Protein AF-A0A6N3A1B0-F1 (afdb_monomer)

Radius of gyration: 27.72 Å; Cα contacts (8 Å, |Δi|>4): 105; chains: 1; bounding box: 52×51×65 Å

pLDDT: mean 78.58, std 15.3, range [36.66, 94.75]

Foldseek 3Di:
DDPVVVVVVVVVVVVVVVVVVCCVVPPDQDPDPVRPAAPPFCDPPGPDPVRVNPPVVVPVPPDPFDQPAKWWAFPPPRDIGHPPDPDQFDPDPVRGGIHIDGHTDDPPPPPPPDDD

Organism: NCBI:txid154046

Solvent-accessible surface area (backbone atoms only — not comparable to full-atom values): 7288 Å² total; per-residue (Å²): 131,57,78,66,55,56,50,51,51,50,53,51,52,51,52,54,53,51,54,51,51,50,44,71,73,70,44,80,80,64,93,42,70,82,68,73,48,66,69,54,60,46,30,90,77,18,85,50,70,82,45,25,55,43,74,71,61,78,46,79,77,62,70,76,93,59,54,74,40,64,30,23,33,19,84,78,78,63,53,74,41,64,58,85,53,86,66,59,54,36,94,50,97,81,51,33,58,49,42,81,45,65,46,64,71,72,82,77,77,74,73,74,92,68,91,129

Sequence (116 aa):
MDRKEEHAMALQAARARAAKQEYILKGPRPETHSATMPAYCYTAMCPDPELREPVWRRHRRQPAVRAAKVERICLICRKRWPAECSRKNCDCERQGHLYAIGGYNHPSCRRNKHGV

Secondary structure (DSSP, 8-state):
--HHHHHHHHHHHHHHHHHHHHHHHHSPPP--HHHHSPTTTTSTT-SSSGGGS-HHHHTTT------SEEEEEETTT--EEETT---SB-SSTT--BEEEEEEPPPP---------

Mean predicted aligned error: 16.55 Å

Structure (mmCIF, N/CA/C/O backbone):
data_AF-A0A6N3A1B0-F1
#
_entry.id   AF-A0A6N3A1B0-F1
#
loop_
_atom_site.group_PDB
_atom_site.id
_atom_site.type_symbol
_atom_site.label_atom_id
_atom_site.label_alt_id
_atom_site.label_comp_id
_atom_site.label_asym_id
_atom_site.label_entity_id
_atom_site.label_seq_id
_atom_site.pdbx_PDB_ins_code
_atom_site.Cartn_x
_atom_site.Cartn_y
_atom_site.Cartn_z
_atom_site.occupancy
_atom_site.B_iso_or_equiv
_atom_site.auth_seq_id
_atom_site.auth_comp_id
_atom_site.auth_asym_id
_atom_site.auth_atom_id
_atom_site.pdbx_PDB_model_num
ATOM 1 N N . MET A 1 1 ? 35.986 21.065 -26.654 1.00 60.25 1 MET A N 1
ATOM 2 C CA . MET A 1 1 ? 35.793 19.627 -26.903 1.00 60.25 1 MET A CA 1
ATOM 3 C C . MET A 1 1 ? 36.000 19.401 -28.379 1.00 60.25 1 MET A C 1
ATOM 5 O O . MET A 1 1 ? 35.527 20.212 -29.169 1.00 60.25 1 MET A O 1
ATOM 9 N N . ASP A 1 2 ? 36.798 18.404 -28.742 1.00 81.94 2 ASP A N 1
ATOM 10 C CA . ASP A 1 2 ? 37.131 18.162 -30.141 1.00 81.94 2 ASP A CA 1
ATOM 11 C C . ASP A 1 2 ? 35.916 17.537 -30.850 1.00 81.94 2 ASP A C 1
ATOM 13 O O . ASP A 1 2 ? 35.238 16.667 -30.300 1.00 81.94 2 ASP A O 1
ATOM 17 N N . ARG A 1 3 ? 35.603 17.955 -32.082 1.00 81.62 3 ARG A N 1
ATOM 18 C CA . ARG A 1 3 ? 34.366 17.537 -32.785 1.00 81.62 3 ARG A CA 1
ATOM 19 C C . ARG A 1 3 ? 34.294 16.014 -32.985 1.00 81.62 3 ARG A C 1
ATOM 21 O O . ARG A 1 3 ? 33.223 15.432 -33.151 1.00 81.62 3 ARG A O 1
ATOM 28 N N . LYS A 1 4 ? 35.460 15.363 -32.972 1.00 82.94 4 LYS A N 1
ATOM 29 C CA . LYS A 1 4 ? 35.624 13.905 -33.023 1.00 82.94 4 LYS A CA 1
ATOM 30 C C . LYS A 1 4 ? 35.260 13.229 -31.698 1.00 82.94 4 LYS A C 1
ATOM 32 O O . LYS A 1 4 ? 34.668 12.152 -31.722 1.00 82.94 4 LYS A O 1
ATOM 37 N N . GLU A 1 5 ? 35.570 13.858 -30.567 1.00 82.81 5 GLU A N 1
ATOM 38 C CA . GLU A 1 5 ? 35.241 13.356 -29.227 1.00 82.81 5 GLU A CA 1
ATOM 39 C C . GLU A 1 5 ? 33.730 13.409 -28.984 1.00 82.81 5 GLU A C 1
ATOM 41 O O . GLU A 1 5 ? 33.143 12.434 -28.519 1.00 82.81 5 GLU A O 1
ATOM 46 N N . GLU A 1 6 ? 33.071 14.498 -29.391 1.00 84.69 6 GLU A N 1
ATOM 47 C CA . GLU A 1 6 ? 31.609 14.630 -29.314 1.00 84.69 6 GLU A CA 1
ATOM 48 C C . GLU A 1 6 ? 30.890 13.550 -30.134 1.00 84.69 6 GLU A C 1
ATOM 50 O O . GLU A 1 6 ? 29.946 12.914 -29.657 1.00 84.69 6 GLU A O 1
ATOM 55 N N . HIS A 1 7 ? 31.379 13.274 -31.346 1.00 86.75 7 HIS A N 1
ATOM 56 C CA . HIS A 1 7 ? 30.836 12.2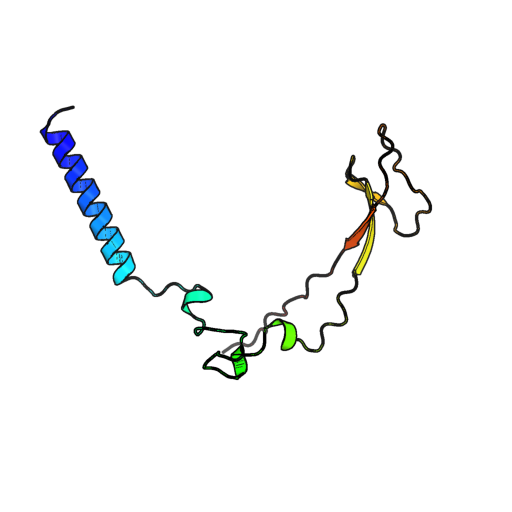19 -32.198 1.00 86.75 7 HIS A CA 1
ATOM 57 C C . HIS A 1 7 ? 31.065 10.815 -31.610 1.00 86.75 7 HIS A C 1
ATOM 59 O O . HIS A 1 7 ? 30.168 9.969 -31.648 1.00 86.75 7 HIS A O 1
ATOM 65 N N . ALA A 1 8 ? 32.242 10.560 -31.030 1.00 90.38 8 ALA A N 1
ATOM 66 C CA . ALA A 1 8 ? 32.539 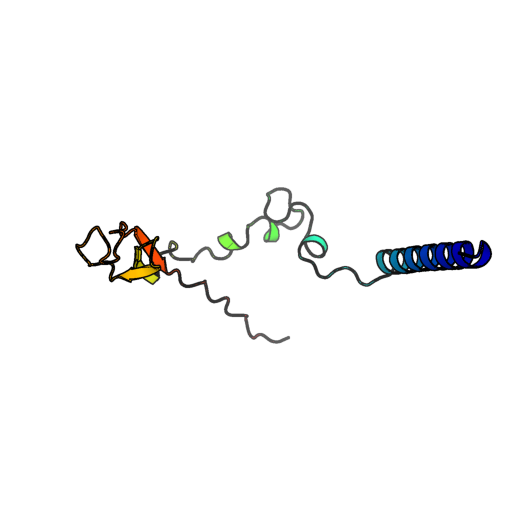9.295 -30.362 1.00 90.38 8 ALA A CA 1
ATOM 67 C C . ALA A 1 8 ? 31.616 9.060 -29.153 1.00 90.38 8 ALA A C 1
ATOM 69 O O . ALA A 1 8 ? 31.048 7.972 -29.017 1.00 90.38 8 ALA A O 1
ATOM 70 N N . MET A 1 9 ? 31.387 10.092 -28.333 1.00 89.69 9 MET A N 1
ATOM 71 C CA . MET A 1 9 ? 30.452 10.033 -27.205 1.00 89.69 9 MET A CA 1
ATOM 72 C C . MET A 1 9 ? 29.010 9.788 -27.665 1.00 89.69 9 MET A C 1
ATOM 74 O O . MET A 1 9 ? 28.311 8.951 -27.088 1.00 89.69 9 MET A O 1
ATOM 78 N N . ALA A 1 10 ? 28.559 10.458 -28.730 1.00 90.12 10 ALA A N 1
ATOM 79 C CA . ALA A 1 10 ? 27.219 10.264 -29.283 1.00 90.12 10 ALA A CA 1
ATOM 80 C C . ALA A 1 10 ? 27.010 8.835 -29.813 1.00 90.12 10 ALA A C 1
ATOM 82 O O . ALA A 1 10 ? 25.982 8.209 -29.533 1.00 90.12 10 ALA A O 1
ATOM 83 N N . LEU A 1 11 ? 28.001 8.285 -30.522 1.00 91.25 11 LEU A N 1
ATOM 84 C CA . LEU A 1 11 ? 27.964 6.914 -31.032 1.00 91.25 11 LEU A CA 1
ATOM 85 C C . LEU A 1 11 ? 27.946 5.887 -29.892 1.00 91.25 11 LEU A C 1
ATOM 87 O O . LEU A 1 11 ? 27.189 4.915 -29.938 1.00 91.25 11 LEU A O 1
ATOM 91 N N . GLN A 1 12 ? 28.745 6.108 -28.846 1.00 89.25 12 GLN A N 1
ATOM 92 C CA . GLN A 1 12 ? 28.764 5.248 -27.666 1.00 89.25 12 GLN A CA 1
ATOM 93 C C . GLN A 1 12 ? 27.424 5.292 -26.918 1.00 89.25 12 GLN A C 1
ATOM 95 O O . GLN A 1 12 ? 26.890 4.243 -26.552 1.00 89.25 12 GLN A O 1
ATOM 100 N N . ALA A 1 13 ? 26.827 6.477 -26.766 1.00 89.88 13 ALA A N 1
ATOM 101 C CA . ALA A 1 13 ? 25.502 6.634 -26.172 1.00 89.88 13 ALA A CA 1
ATOM 102 C C . ALA A 1 13 ? 24.411 5.934 -27.000 1.00 89.88 13 ALA A C 1
ATOM 104 O O . ALA A 1 13 ? 23.542 5.266 -26.436 1.00 89.88 13 ALA A O 1
ATOM 105 N N . ALA A 1 14 ? 24.462 6.033 -28.331 1.00 89.38 14 ALA A N 1
ATOM 106 C CA . ALA A 1 14 ? 23.533 5.337 -29.221 1.00 89.38 14 ALA A CA 1
ATOM 107 C C . ALA A 1 14 ? 23.655 3.809 -29.093 1.00 89.38 14 ALA A C 1
ATOM 109 O O . ALA A 1 14 ? 22.644 3.125 -28.932 1.00 89.38 14 ALA A O 1
ATOM 110 N N . ARG A 1 15 ? 24.883 3.275 -29.063 1.00 87.19 15 ARG A N 1
ATOM 111 C CA . ARG A 1 15 ? 25.141 1.842 -28.836 1.00 87.19 15 ARG A CA 1
ATOM 112 C C . ARG A 1 15 ? 24.643 1.374 -27.470 1.00 87.19 15 ARG A C 1
ATOM 114 O O . ARG A 1 15 ? 24.013 0.326 -27.382 1.00 87.19 15 ARG A O 1
ATOM 121 N N . ALA A 1 16 ? 24.859 2.163 -26.418 1.00 86.00 16 ALA A N 1
ATOM 122 C CA . ALA A 1 16 ? 24.365 1.846 -25.081 1.00 86.00 16 ALA A CA 1
ATOM 123 C C . ALA A 1 16 ? 22.827 1.812 -25.018 1.00 86.00 16 ALA A C 1
ATOM 125 O O . ALA A 1 16 ? 22.257 0.951 -24.346 1.00 86.00 16 ALA A O 1
ATOM 126 N N . ARG A 1 17 ? 22.138 2.714 -25.733 1.00 84.19 17 ARG A N 1
ATOM 127 C CA . ARG A 1 17 ? 20.669 2.682 -25.860 1.00 84.19 17 ARG A CA 1
ATOM 128 C C . ARG A 1 17 ? 20.197 1.442 -26.623 1.00 84.19 17 ARG A C 1
ATOM 130 O O . ARG A 1 17 ? 19.287 0.770 -26.149 1.00 84.19 17 ARG A O 1
ATOM 137 N N . ALA A 1 18 ? 20.848 1.109 -27.738 1.00 84.19 18 ALA A N 1
ATOM 138 C CA . ALA A 1 18 ? 20.520 -0.072 -28.537 1.00 84.19 18 ALA A CA 1
ATOM 139 C C . ALA A 1 18 ? 20.707 -1.382 -27.749 1.00 84.19 18 ALA A C 1
ATOM 141 O O . ALA A 1 18 ? 19.817 -2.226 -27.749 1.00 84.19 18 ALA A O 1
ATOM 142 N N . ALA A 1 19 ? 21.806 -1.519 -26.999 1.00 79.56 19 ALA A N 1
ATOM 143 C CA . ALA A 1 19 ? 22.060 -2.693 -26.161 1.00 79.56 19 ALA A CA 1
ATOM 144 C C . ALA A 1 19 ? 21.007 -2.860 -25.049 1.00 79.56 19 ALA A C 1
ATOM 146 O O . ALA A 1 19 ? 20.540 -3.967 -24.784 1.00 79.56 19 ALA A O 1
ATOM 147 N N . LYS A 1 20 ? 20.575 -1.755 -24.423 1.00 82.06 20 LYS A N 1
ATOM 148 C CA . LYS A 1 20 ? 19.473 -1.783 -23.446 1.00 82.06 20 LYS A CA 1
ATOM 149 C C . LYS A 1 20 ? 18.154 -2.199 -24.091 1.00 82.06 20 LYS A C 1
ATOM 151 O O . LYS A 1 20 ? 17.414 -2.972 -23.497 1.00 82.06 20 LYS A O 1
ATOM 156 N N . GLN A 1 21 ? 17.866 -1.717 -25.297 1.00 82.50 21 GLN A N 1
ATOM 157 C CA . GLN A 1 21 ? 16.662 -2.103 -26.029 1.00 82.50 21 GLN A CA 1
ATOM 158 C C . GLN A 1 21 ? 16.669 -3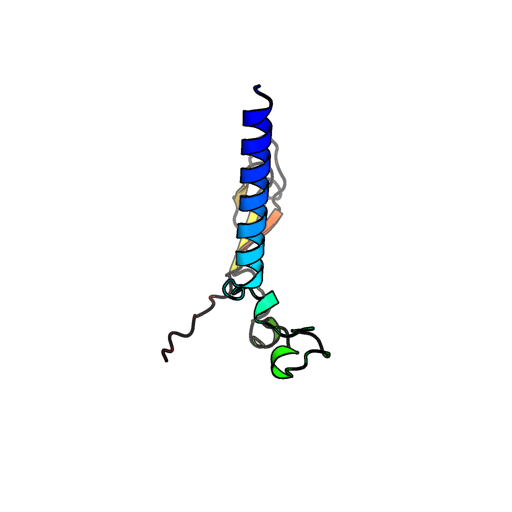.594 -26.386 1.00 82.50 21 GLN A C 1
ATOM 160 O O . GLN A 1 21 ? 15.659 -4.267 -26.198 1.00 82.50 21 GLN A O 1
ATOM 165 N N . GLU A 1 22 ? 17.804 -4.132 -26.838 1.00 80.81 22 GLU A N 1
ATOM 166 C CA . GLU A 1 22 ? 1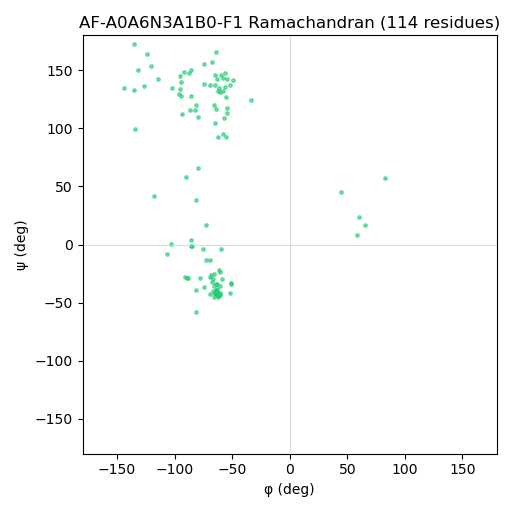7.942 -5.563 -27.114 1.00 80.81 22 GLU A CA 1
ATOM 167 C C . GLU A 1 22 ? 17.713 -6.412 -25.854 1.00 80.81 22 GLU A C 1
ATOM 169 O O . GLU A 1 22 ? 16.985 -7.403 -25.912 1.00 80.81 22 GLU A O 1
ATOM 174 N N . TYR A 1 23 ? 18.246 -5.986 -24.704 1.00 80.69 23 TYR A N 1
ATOM 175 C CA . TYR A 1 23 ? 18.003 -6.646 -23.419 1.00 80.69 23 TYR A CA 1
ATOM 176 C C . TYR A 1 23 ? 16.531 -6.592 -22.989 1.00 80.69 23 TYR A C 1
ATOM 178 O O . TYR A 1 23 ? 16.008 -7.578 -22.486 1.00 80.69 23 TYR A O 1
ATOM 186 N N . ILE A 1 24 ? 15.830 -5.479 -23.214 1.00 79.44 24 ILE A N 1
ATOM 187 C CA . ILE A 1 24 ? 14.397 -5.369 -22.893 1.00 79.44 24 ILE A CA 1
ATOM 188 C C . ILE A 1 24 ? 13.559 -6.319 -23.763 1.00 79.44 24 ILE A C 1
ATOM 190 O O . ILE A 1 24 ? 12.570 -6.871 -23.289 1.00 79.44 24 ILE A O 1
ATOM 194 N N . LEU A 1 25 ? 13.949 -6.522 -25.026 1.00 81.88 25 LEU A N 1
ATOM 195 C CA . LEU A 1 25 ? 13.210 -7.365 -25.969 1.00 81.88 25 LEU A CA 1
ATOM 196 C C . LEU A 1 25 ? 13.509 -8.862 -25.814 1.00 81.88 25 LEU A C 1
ATOM 198 O O . LEU A 1 25 ? 12.603 -9.677 -25.970 1.00 81.88 25 LEU A O 1
ATOM 202 N N . LYS A 1 26 ? 14.769 -9.230 -25.552 1.00 85.12 26 LYS A N 1
ATOM 203 C CA . LYS A 1 26 ? 15.233 -10.631 -25.499 1.00 85.12 26 LYS A CA 1
ATOM 204 C C . LYS A 1 26 ? 15.512 -11.140 -24.085 1.00 85.12 26 LYS A C 1
ATOM 206 O O . LYS A 1 26 ? 15.817 -12.318 -23.913 1.00 85.12 26 LYS A O 1
ATOM 211 N N . GLY A 1 27 ? 15.478 -10.257 -23.093 1.00 81.81 27 GLY A N 1
ATOM 212 C CA . GLY A 1 27 ? 15.738 -10.600 -21.705 1.00 81.81 27 GLY A CA 1
ATOM 213 C C . GLY A 1 27 ? 14.694 -11.560 -21.134 1.00 81.81 27 GLY A C 1
ATOM 214 O O . GLY A 1 27 ? 13.627 -11.764 -21.722 1.00 81.81 27 GLY A O 1
ATOM 215 N N . PRO A 1 28 ? 14.990 -12.163 -19.972 1.00 83.19 28 PRO A N 1
ATOM 216 C CA . PRO A 1 28 ? 14.019 -12.988 -19.273 1.00 83.19 28 PRO A CA 1
ATOM 217 C C . PRO A 1 28 ? 12.765 -12.164 -18.975 1.00 83.19 28 PRO A C 1
ATOM 219 O O . PRO A 1 28 ? 12.846 -10.972 -18.662 1.00 83.19 28 PRO A O 1
ATOM 222 N N . ARG A 1 29 ? 11.593 -12.804 -19.064 1.00 79.38 29 ARG A N 1
ATOM 223 C CA . ARG A 1 29 ? 10.350 -12.150 -18.654 1.00 79.38 29 ARG A CA 1
ATOM 224 C C . ARG A 1 29 ? 10.491 -11.698 -17.197 1.00 79.38 29 ARG A C 1
ATOM 226 O O . ARG A 1 29 ? 10.984 -12.474 -16.379 1.00 79.38 29 ARG A O 1
ATOM 233 N N . PRO A 1 30 ? 10.074 -10.468 -16.863 1.00 81.94 30 PRO A N 1
ATOM 234 C CA . PRO A 1 30 ? 10.141 -9.998 -15.492 1.00 81.94 30 PRO A CA 1
ATOM 235 C C . PRO A 1 30 ? 9.270 -10.887 -14.600 1.00 81.94 30 PRO A C 1
ATOM 237 O O . PRO A 1 30 ? 8.122 -11.167 -14.931 1.00 81.94 30 PRO A O 1
ATOM 240 N N . GLU A 1 31 ? 9.793 -11.288 -13.445 1.00 86.19 31 GLU A N 1
ATOM 241 C CA . GLU A 1 31 ? 9.053 -12.050 -12.427 1.00 86.19 31 GLU A CA 1
ATOM 242 C C . GLU A 1 31 ? 8.180 -11.128 -11.554 1.00 86.19 31 GLU A C 1
ATOM 244 O O . GLU A 1 31 ? 8.082 -11.275 -10.335 1.00 86.19 31 GLU A O 1
ATOM 249 N N . THR A 1 32 ? 7.569 -10.105 -12.156 1.00 83.81 32 THR A N 1
ATOM 250 C CA . THR A 1 32 ? 6.666 -9.201 -11.440 1.00 83.81 32 THR A CA 1
ATOM 251 C C . THR A 1 32 ? 5.256 -9.774 -11.416 1.00 83.81 32 THR A C 1
ATOM 253 O O . THR A 1 32 ? 4.816 -10.429 -12.356 1.00 83.81 32 THR A O 1
ATOM 256 N N . HIS A 1 33 ? 4.492 -9.460 -10.364 1.00 81.38 33 HIS A N 1
ATOM 257 C CA . HIS A 1 33 ? 3.087 -9.878 -10.246 1.00 81.38 33 HIS A CA 1
ATOM 258 C C . HIS A 1 33 ? 2.270 -9.512 -11.496 1.00 81.38 33 HIS A C 1
ATOM 260 O O . HIS A 1 33 ? 1.541 -10.341 -12.019 1.00 81.38 33 HIS A O 1
ATOM 266 N N . SER A 1 34 ? 2.479 -8.320 -12.056 1.00 78.81 34 SER A N 1
ATOM 267 C CA . SER A 1 34 ? 1.818 -7.873 -13.289 1.00 78.81 34 SER A CA 1
ATOM 268 C C . SER A 1 34 ? 2.200 -8.655 -14.551 1.00 78.81 34 SER A C 1
ATOM 270 O O . SER A 1 34 ? 1.426 -8.661 -15.502 1.00 78.81 34 SER A O 1
ATOM 272 N N . ALA A 1 35 ? 3.380 -9.275 -14.587 1.00 84.12 35 ALA A N 1
ATOM 273 C CA . ALA A 1 35 ? 3.861 -10.047 -15.729 1.00 84.12 35 ALA A CA 1
ATOM 274 C C . ALA A 1 35 ? 3.478 -11.531 -15.634 1.00 84.12 35 ALA A C 1
ATOM 276 O O . ALA A 1 35 ? 3.312 -12.188 -16.661 1.00 84.12 35 ALA A O 1
ATOM 277 N N . THR A 1 36 ? 3.317 -12.047 -14.413 1.00 86.00 36 THR A N 1
ATOM 278 C CA . THR A 1 36 ? 2.924 -13.439 -14.154 1.00 86.00 36 THR A CA 1
ATOM 279 C C . THR A 1 36 ? 1.405 -13.625 -14.107 1.00 86.00 36 THR A C 1
ATOM 281 O O . THR A 1 36 ? 0.910 -14.707 -14.411 1.00 86.00 36 THR A O 1
ATOM 284 N N . MET A 1 37 ? 0.646 -12.596 -13.719 1.00 88.56 37 MET A N 1
ATOM 28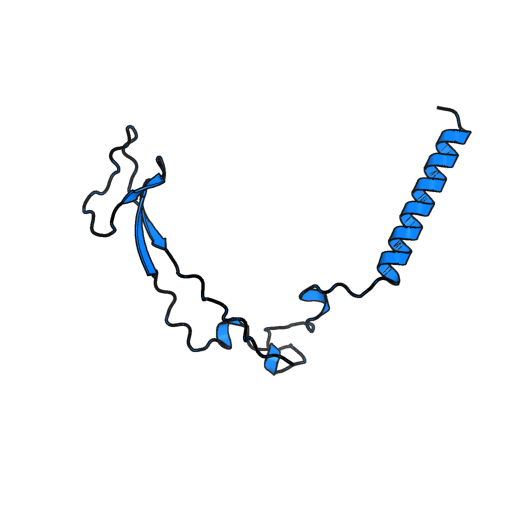5 C CA . MET A 1 37 ? -0.795 -12.719 -13.486 1.00 88.56 37 MET A CA 1
ATOM 286 C C . MET A 1 37 ? -1.627 -12.390 -14.728 1.00 88.56 37 MET A C 1
ATOM 288 O O . MET A 1 37 ? -1.248 -11.523 -15.517 1.00 88.56 37 MET A O 1
ATOM 292 N N . PRO A 1 38 ? -2.797 -13.031 -14.894 1.00 88.06 38 PRO A N 1
ATOM 293 C CA . PRO A 1 38 ? -3.679 -12.751 -16.015 1.00 88.06 38 PRO A CA 1
ATOM 294 C C . PRO A 1 38 ? -4.282 -11.345 -15.932 1.00 88.06 38 PRO A C 1
ATOM 296 O O . PRO A 1 38 ? -4.440 -10.757 -14.855 1.00 88.06 38 PRO A O 1
ATOM 299 N N . ALA A 1 39 ? -4.691 -10.831 -17.093 1.00 86.69 39 ALA A N 1
ATOM 300 C CA . ALA A 1 39 ? -5.472 -9.605 -17.176 1.00 86.69 39 ALA A CA 1
ATOM 301 C C . ALA A 1 39 ? -6.734 -9.709 -16.305 1.00 86.69 39 ALA A C 1
ATOM 303 O O . ALA A 1 39 ? -7.363 -10.765 -16.218 1.00 86.69 39 ALA A O 1
ATOM 304 N N . TYR A 1 40 ? -7.106 -8.596 -15.669 1.00 87.25 40 TYR A N 1
ATOM 305 C CA . TYR A 1 40 ? -8.296 -8.501 -14.819 1.00 87.25 40 TYR A CA 1
ATOM 306 C C . TYR A 1 40 ? -8.310 -9.455 -13.610 1.00 87.25 40 TYR A C 1
ATOM 308 O O . TYR A 1 40 ? -9.384 -9.752 -13.079 1.00 87.25 40 TYR A O 1
ATOM 316 N N . CYS A 1 41 ? -7.141 -9.906 -13.141 1.00 86.81 41 CYS A N 1
ATOM 317 C CA . CYS A 1 41 ? -7.018 -10.679 -11.907 1.00 86.81 41 CYS A CA 1
ATOM 318 C C . CYS A 1 41 ? -7.760 -10.008 -10.734 1.00 86.81 41 CYS A C 1
ATOM 320 O O . CYS A 1 41 ? -7.732 -8.787 -10.582 1.00 86.81 41 CYS A O 1
ATOM 322 N N . TYR A 1 42 ? -8.406 -10.818 -9.891 1.00 84.06 42 TYR A N 1
ATOM 323 C CA . TYR A 1 42 ? -9.251 -10.410 -8.758 1.00 84.06 42 TYR A CA 1
ATOM 324 C C . TYR A 1 42 ? -10.535 -9.660 -9.134 1.00 84.06 42 TYR A C 1
ATOM 326 O O . TYR A 1 42 ? -11.161 -9.025 -8.282 1.00 84.06 42 TYR A O 1
ATOM 334 N N . THR A 1 43 ? -10.944 -9.741 -10.400 1.00 84.81 43 THR A N 1
ATOM 335 C CA . THR A 1 43 ? -12.223 -9.215 -10.884 1.00 84.81 43 THR A CA 1
ATOM 336 C C . THR A 1 43 ? -13.029 -10.315 -11.572 1.00 84.81 43 THR A C 1
ATOM 338 O O . THR A 1 43 ? -12.480 -11.340 -11.972 1.00 84.81 43 THR A O 1
ATOM 341 N N . ALA A 1 44 ? -14.331 -10.092 -11.772 1.00 86.06 44 ALA A N 1
ATOM 342 C CA . ALA A 1 44 ? -15.212 -11.045 -12.454 1.00 86.06 44 ALA A CA 1
ATOM 343 C C . ALA A 1 44 ? -14.807 -11.333 -13.915 1.00 86.06 44 ALA A C 1
ATOM 345 O O . ALA A 1 44 ? -15.157 -12.385 -14.443 1.00 86.06 44 ALA A O 1
ATOM 346 N N . MET A 1 45 ? -14.055 -10.425 -14.547 1.00 88.06 45 MET A N 1
ATOM 347 C CA . MET A 1 45 ? -13.585 -10.561 -15.930 1.00 88.06 45 MET A CA 1
ATOM 348 C C . MET A 1 45 ? -12.289 -11.376 -16.055 1.00 88.06 45 MET A C 1
ATOM 350 O O . MET A 1 45 ? -11.807 -11.569 -17.168 1.00 88.06 45 MET A O 1
ATOM 354 N N . CYS A 1 46 ? -11.712 -11.856 -14.944 1.00 89.75 46 C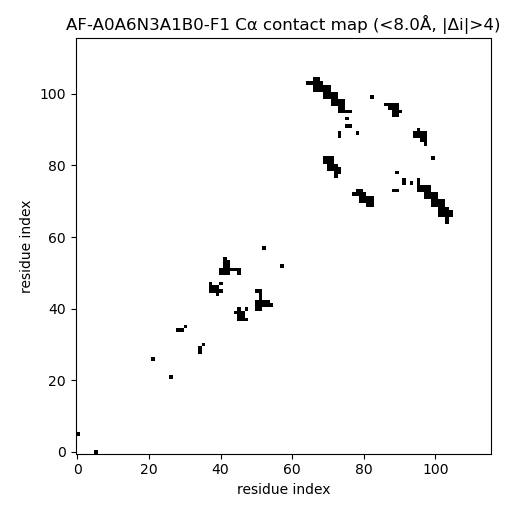YS A N 1
ATOM 355 C CA . CYS A 1 46 ? -10.514 -12.691 -14.998 1.00 89.75 46 CYS A CA 1
ATOM 356 C C . CYS A 1 46 ? -10.799 -13.983 -15.793 1.00 89.75 46 CYS A C 1
ATOM 358 O O . CYS A 1 46 ? -11.798 -14.664 -15.507 1.00 89.75 46 CYS A O 1
ATOM 360 N N . PRO A 1 47 ? -9.936 -14.355 -16.759 1.00 89.31 47 PRO A N 1
ATOM 361 C CA . PRO A 1 47 ? -10.093 -15.589 -17.525 1.00 89.31 47 PRO A CA 1
ATOM 362 C C . PRO A 1 47 ? -9.979 -16.832 -16.637 1.00 89.31 47 PRO A C 1
ATOM 364 O O . PRO A 1 47 ? -10.696 -17.800 -16.861 1.00 89.31 47 PRO A O 1
ATOM 367 N N . ASP A 1 48 ? -9.144 -16.778 -15.597 1.00 88.12 48 ASP A N 1
ATOM 368 C CA . ASP A 1 48 ? -9.020 -17.826 -14.585 1.00 88.12 48 ASP A CA 1
ATOM 369 C C . ASP A 1 48 ? -10.053 -17.612 -13.455 1.00 88.12 48 ASP A C 1
ATOM 371 O O . ASP A 1 48 ? -9.967 -16.600 -12.743 1.00 88.12 48 ASP A O 1
ATOM 375 N N . PRO A 1 49 ? -11.023 -18.532 -13.266 1.00 85.25 49 PRO A N 1
ATOM 376 C CA . PRO A 1 49 ? -12.027 -18.449 -12.209 1.00 85.25 49 PRO A CA 1
ATOM 377 C C . PRO A 1 49 ? -11.451 -18.448 -10.792 1.00 85.25 49 PRO A C 1
ATOM 379 O O . PRO A 1 49 ? -11.985 -17.744 -9.934 1.00 85.25 49 PRO A O 1
ATOM 382 N N . GLU A 1 50 ? -10.367 -19.182 -10.529 1.00 82.19 50 GLU A N 1
ATOM 383 C CA . GLU A 1 50 ? -9.783 -19.255 -9.186 1.00 82.19 50 GLU A CA 1
ATOM 384 C C . GLU A 1 50 ? -9.191 -17.907 -8.776 1.00 82.19 50 GLU A C 1
ATOM 386 O O . GLU A 1 50 ? -9.201 -17.526 -7.601 1.00 82.19 50 GLU A O 1
ATOM 391 N N . LEU A 1 51 ? -8.688 -17.158 -9.754 1.00 82.56 51 LEU A N 1
ATOM 392 C CA . LEU A 1 51 ? -8.093 -15.839 -9.577 1.00 82.56 51 LEU A CA 1
ATOM 393 C C . LEU A 1 51 ? -9.120 -14.697 -9.583 1.00 82.56 51 LEU A C 1
ATOM 395 O O . LEU A 1 51 ? -8.735 -13.548 -9.371 1.00 82.56 51 LEU A O 1
ATOM 399 N N . ARG A 1 52 ? -10.420 -14.973 -9.773 1.00 86.50 52 ARG A N 1
ATOM 400 C CA . ARG A 1 52 ? -11.486 -13.952 -9.657 1.00 86.50 52 ARG A CA 1
ATOM 401 C C . ARG A 1 52 ? -11.685 -13.478 -8.226 1.00 86.50 52 ARG A C 1
ATOM 403 O O . ARG A 1 52 ? -12.106 -12.343 -8.008 1.00 86.50 52 ARG A O 1
ATOM 410 N N . GLU A 1 53 ? -11.389 -14.327 -7.247 1.00 76.56 53 GLU A N 1
ATOM 411 C CA . GLU A 1 53 ? -11.501 -13.952 -5.844 1.00 76.56 53 GLU A CA 1
ATOM 412 C C . GLU A 1 53 ? -10.218 -13.265 -5.350 1.00 76.56 53 GLU A C 1
ATOM 414 O O . GLU A 1 53 ? -9.127 -13.824 -5.488 1.00 76.56 53 GLU A O 1
ATOM 419 N N . PRO A 1 54 ? -10.317 -12.074 -4.727 1.00 67.62 54 PRO A N 1
ATOM 420 C CA . PRO A 1 54 ? -9.156 -11.421 -4.142 1.00 67.62 54 PRO A CA 1
ATOM 421 C C . PRO A 1 54 ? -8.515 -12.300 -3.064 1.00 67.62 54 PRO A C 1
ATOM 423 O O . PRO A 1 54 ? -9.212 -12.979 -2.308 1.00 67.62 54 PRO A O 1
ATOM 426 N N . VAL A 1 55 ? -7.185 -12.239 -2.948 1.00 66.25 55 VAL A N 1
ATOM 427 C CA . VAL A 1 55 ? 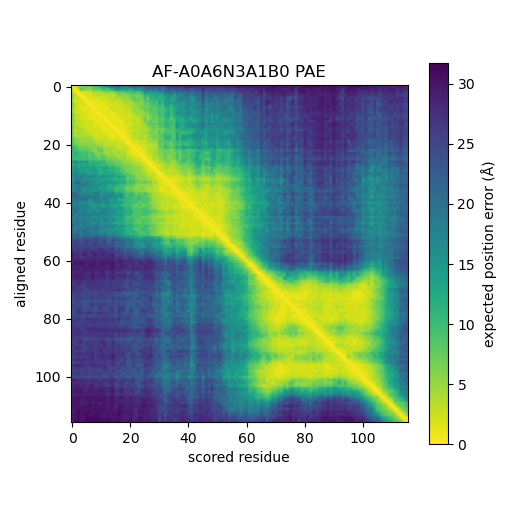-6.385 -13.064 -2.016 1.00 66.25 55 VAL A CA 1
ATOM 428 C C . VAL A 1 55 ? -6.917 -13.006 -0.577 1.00 66.25 55 VAL A C 1
ATOM 430 O O . VAL A 1 55 ? -6.912 -14.011 0.131 1.00 66.25 55 VAL A O 1
ATOM 433 N N . TRP A 1 56 ? -7.468 -11.867 -0.145 1.00 61.12 56 TRP A N 1
ATOM 434 C CA . TRP A 1 56 ? -8.066 -11.737 1.187 1.00 61.12 56 TRP A CA 1
ATOM 435 C C . TRP A 1 56 ? -9.353 -12.557 1.383 1.00 61.12 56 TRP A C 1
ATOM 437 O O . TRP A 1 56 ? -9.637 -12.950 2.511 1.00 61.12 56 TRP A O 1
ATOM 447 N N . ARG A 1 57 ? -10.125 -12.864 0.325 1.00 56.72 57 ARG A N 1
ATOM 448 C CA . ARG A 1 57 ? -11.323 -13.726 0.415 1.00 56.72 57 ARG A CA 1
ATOM 449 C C . ARG A 1 57 ? -10.970 -15.208 0.484 1.00 56.72 57 ARG A C 1
ATOM 451 O O . ARG A 1 57 ? -11.695 -15.948 1.146 1.00 56.72 57 ARG A O 1
ATOM 458 N N . ARG A 1 58 ? -9.838 -15.625 -0.105 1.00 53.50 58 ARG A N 1
ATOM 459 C CA . ARG A 1 58 ? -9.299 -16.990 0.068 1.00 53.50 58 ARG A CA 1
ATOM 460 C C . ARG A 1 58 ? -9.013 -17.287 1.544 1.00 53.50 58 ARG A C 1
ATOM 462 O O . ARG A 1 58 ? -9.194 -18.408 2.008 1.00 53.50 58 ARG A O 1
ATOM 469 N N . HIS A 1 59 ? -8.678 -16.261 2.324 1.00 54.25 59 HIS A N 1
ATOM 470 C CA . HIS A 1 59 ? -8.596 -16.335 3.780 1.00 54.25 59 HIS A CA 1
ATOM 471 C C . HIS A 1 59 ? -9.941 -15.991 4.443 1.00 54.25 59 HIS A C 1
ATOM 473 O O . HIS A 1 59 ? -10.021 -15.108 5.293 1.00 54.25 59 HIS A O 1
ATOM 479 N N . ARG A 1 60 ? -11.009 -16.730 4.112 1.00 50.72 60 ARG A N 1
ATOM 480 C CA . ARG A 1 60 ? -12.365 -16.568 4.690 1.00 50.72 60 ARG A CA 1
ATOM 481 C C . ARG A 1 60 ? -12.427 -16.757 6.225 1.00 50.72 60 ARG A C 1
ATOM 483 O O . ARG A 1 60 ? -13.475 -16.567 6.830 1.00 50.72 60 ARG A O 1
ATOM 490 N N . ARG A 1 61 ? -11.304 -17.114 6.862 1.00 47.00 61 ARG A N 1
ATOM 491 C CA . ARG A 1 61 ? -11.096 -17.177 8.318 1.00 47.00 61 ARG A CA 1
ATOM 492 C C . ARG A 1 61 ? -10.011 -16.208 8.802 1.00 47.00 61 ARG A C 1
ATOM 494 O O . ARG A 1 61 ? -9.194 -16.584 9.637 1.00 47.00 61 ARG A O 1
ATOM 501 N N . GLN A 1 62 ? -9.951 -14.978 8.304 1.00 51.50 62 GLN A N 1
ATOM 502 C CA . GLN A 1 62 ? -9.336 -13.940 9.131 1.00 51.50 62 GLN A CA 1
ATOM 503 C C . GLN A 1 62 ? -10.401 -13.503 10.141 1.00 51.50 62 GLN A C 1
ATOM 505 O O . GLN A 1 62 ? -11.407 -12.925 9.723 1.00 51.50 62 GLN A O 1
ATOM 510 N N . PRO A 1 63 ? -10.266 -13.829 11.445 1.00 52.12 63 PRO A N 1
ATOM 511 C CA . PRO A 1 63 ? -11.112 -13.197 12.449 1.00 52.12 63 PRO A CA 1
ATOM 512 C C . PRO A 1 63 ? -10.991 -11.687 12.241 1.00 52.12 63 PRO A C 1
ATOM 514 O O . PRO A 1 63 ? -9.890 -11.220 11.941 1.00 52.12 63 PRO A O 1
ATOM 517 N N . ALA A 1 64 ? -12.117 -10.963 12.318 1.00 55.94 64 ALA A N 1
ATOM 518 C CA . ALA A 1 64 ? -12.177 -9.509 12.153 1.00 55.94 64 ALA A CA 1
ATOM 519 C C . ALA A 1 64 ? -10.894 -8.878 12.698 1.00 55.94 64 ALA A C 1
ATOM 521 O O . ALA A 1 64 ? -10.537 -9.201 13.831 1.00 55.94 64 ALA A O 1
ATOM 522 N N . VAL A 1 65 ? -10.179 -8.089 11.884 1.00 60.97 65 VAL A N 1
ATOM 523 C CA . VAL A 1 65 ? -8.863 -7.529 12.230 1.00 60.97 65 VAL A CA 1
ATOM 524 C C . VAL A 1 65 ? -8.995 -6.763 13.546 1.00 60.97 65 VAL A C 1
ATOM 526 O O . VAL A 1 65 ? -9.391 -5.603 13.583 1.00 60.97 65 VAL A O 1
ATOM 529 N N . ARG A 1 66 ? -8.731 -7.452 14.653 1.00 58.75 66 ARG A N 1
ATOM 530 C CA . ARG A 1 66 ? -8.746 -6.903 16.001 1.00 58.75 66 ARG A CA 1
ATOM 531 C C . ARG A 1 66 ? -7.311 -6.532 16.314 1.00 58.75 66 ARG A C 1
ATOM 533 O O . ARG A 1 66 ? -6.393 -7.310 16.050 1.00 58.75 66 ARG A O 1
ATOM 540 N N . ALA A 1 67 ? -7.120 -5.333 16.852 1.00 61.94 67 ALA A N 1
ATOM 541 C CA . ALA A 1 67 ? -5.825 -4.952 17.385 1.00 61.94 67 ALA A CA 1
ATOM 542 C C . ALA A 1 67 ? -5.412 -5.996 18.434 1.00 61.94 67 ALA A C 1
ATOM 544 O O . ALA A 1 67 ? -6.175 -6.300 19.349 1.00 61.94 67 ALA A O 1
ATOM 545 N N . ALA A 1 68 ? -4.217 -6.558 18.277 1.00 73.44 68 ALA A N 1
ATOM 546 C CA . ALA A 1 68 ? -3.637 -7.491 19.233 1.00 73.44 68 ALA A CA 1
ATOM 547 C C . ALA A 1 68 ? -3.327 -6.799 20.565 1.00 73.44 68 ALA A C 1
ATOM 549 O O . ALA A 1 68 ? -3.367 -7.422 21.621 1.00 73.44 68 ALA A O 1
ATOM 550 N N . LYS A 1 69 ? -3.035 -5.496 20.504 1.00 80.44 69 LYS A N 1
ATOM 551 C CA . LYS A 1 69 ? -2.832 -4.629 21.659 1.00 80.44 69 LYS A CA 1
ATOM 552 C C . LYS A 1 69 ? -3.385 -3.246 21.349 1.00 80.44 69 LYS A C 1
ATOM 554 O O . LYS A 1 69 ? -3.113 -2.717 20.276 1.00 80.44 69 LYS A O 1
ATOM 559 N N . VAL A 1 70 ? -4.128 -2.652 22.273 1.00 84.56 70 VAL A N 1
ATOM 560 C CA . VAL A 1 70 ? -4.498 -1.233 22.202 1.00 84.56 70 VAL A CA 1
ATOM 561 C C . VAL A 1 70 ? -3.591 -0.476 23.167 1.00 84.56 70 VAL A C 1
ATOM 563 O O . VAL A 1 70 ? -3.352 -0.925 24.284 1.00 84.56 70 VAL A O 1
ATOM 566 N N . GLU A 1 71 ? -3.051 0.651 22.728 1.00 91.44 71 GLU A N 1
ATOM 567 C CA . GLU A 1 71 ? -2.256 1.578 23.533 1.00 91.44 71 GLU A CA 1
ATOM 568 C C . GLU A 1 71 ? -2.723 3.005 23.243 1.00 91.44 71 GLU A C 1
ATOM 570 O O . GLU A 1 71 ? -3.513 3.244 22.327 1.00 91.44 71 GLU A O 1
ATOM 575 N N . ARG A 1 72 ? -2.227 3.979 24.000 1.00 91.56 72 ARG A N 1
ATOM 576 C CA . ARG A 1 72 ? -2.397 5.397 23.681 1.00 91.56 72 ARG A CA 1
ATOM 577 C C . ARG A 1 72 ? -1.050 6.026 23.366 1.00 91.56 72 ARG A C 1
ATOM 579 O O . ARG A 1 72 ? -0.050 5.696 23.992 1.00 91.56 72 ARG A O 1
ATOM 586 N N . ILE A 1 73 ? -1.006 6.934 22.402 1.00 93.62 73 ILE A N 1
ATOM 587 C CA . ILE A 1 73 ? 0.215 7.606 21.963 1.00 93.62 73 ILE A CA 1
ATOM 588 C C . ILE A 1 73 ? 0.036 9.121 21.997 1.00 93.62 73 ILE A C 1
ATOM 590 O O . ILE A 1 73 ? -0.981 9.660 21.558 1.00 93.62 73 ILE A O 1
ATOM 594 N N . CYS A 1 74 ? 1.046 9.820 22.506 1.00 94.44 74 CYS A N 1
ATOM 595 C CA . CYS A 1 74 ? 1.172 11.259 22.310 1.00 94.44 74 CYS A CA 1
ATOM 596 C C . CYS A 1 74 ? 1.800 11.523 20.939 1.00 94.44 74 CYS A C 1
ATOM 598 O O . CYS A 1 74 ? 2.932 11.111 20.702 1.00 94.44 74 CYS A O 1
ATOM 600 N N . LEU A 1 75 ? 1.122 12.238 20.041 1.00 92.31 75 LEU A N 1
ATOM 601 C CA . LEU A 1 75 ? 1.687 12.529 18.713 1.00 92.31 75 LEU A CA 1
ATOM 602 C C . LEU A 1 75 ? 2.814 13.575 18.742 1.00 92.31 75 LEU A C 1
ATOM 604 O O . LEU A 1 75 ? 3.554 13.689 17.770 1.00 92.31 75 LEU A O 1
ATOM 608 N N . ILE A 1 76 ? 2.985 14.293 19.858 1.00 93.25 76 ILE A N 1
ATOM 609 C CA . ILE A 1 76 ? 4.067 15.271 20.033 1.00 93.25 76 ILE A CA 1
ATOM 610 C C . ILE A 1 76 ? 5.372 14.570 20.428 1.00 93.25 76 ILE A C 1
ATOM 612 O O . ILE A 1 76 ? 6.373 14.689 19.731 1.00 93.25 76 ILE A O 1
ATOM 616 N N . CYS A 1 77 ? 5.375 13.824 21.539 1.00 94.75 77 CYS A N 1
ATOM 617 C CA . CYS A 1 77 ? 6.591 13.204 22.084 1.00 94.75 77 CYS A CA 1
ATOM 618 C C . CYS A 1 77 ? 6.704 11.695 21.816 1.00 94.75 77 CYS A C 1
ATOM 620 O O . CYS A 1 77 ? 7.658 11.065 22.262 1.00 94.75 77 CYS A O 1
ATOM 622 N N . ARG A 1 78 ? 5.722 11.091 21.132 1.00 92.69 78 ARG A N 1
ATOM 623 C CA . ARG A 1 78 ? 5.641 9.654 20.791 1.00 92.69 78 ARG A CA 1
ATOM 624 C C . ARG A 1 78 ? 5.664 8.685 21.980 1.00 92.69 78 ARG A C 1
ATOM 626 O O . ARG A 1 78 ? 5.698 7.473 21.769 1.00 92.69 78 ARG A O 1
ATOM 633 N N . LYS A 1 79 ? 5.586 9.184 23.220 1.00 92.38 79 LYS A N 1
ATOM 634 C CA . LYS A 1 79 ? 5.468 8.351 24.424 1.00 92.38 79 LYS A CA 1
ATOM 635 C C . LYS A 1 79 ? 4.167 7.543 24.364 1.00 92.38 79 LYS A C 1
ATOM 637 O O . LYS A 1 79 ? 3.100 8.090 24.064 1.00 92.38 79 LYS A O 1
ATOM 642 N N . ARG A 1 80 ? 4.285 6.243 24.639 1.00 91.69 80 ARG A N 1
ATOM 643 C CA . ARG A 1 80 ? 3.180 5.281 24.676 1.00 91.69 80 ARG A CA 1
ATOM 644 C C . ARG A 1 80 ? 2.678 5.105 26.102 1.00 91.69 80 ARG A C 1
ATOM 646 O O . ARG A 1 80 ? 3.462 5.134 27.046 1.00 91.69 80 ARG A O 1
ATOM 653 N N . TRP A 1 81 ? 1.376 4.914 26.224 1.00 91.62 81 TRP A N 1
ATOM 654 C CA . TRP A 1 81 ? 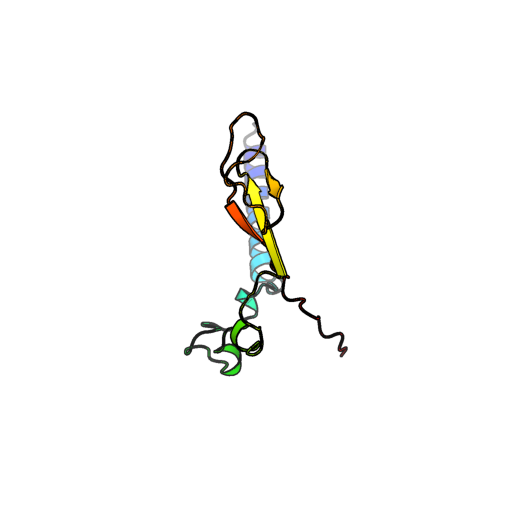0.646 4.784 27.474 1.00 91.62 81 TRP A CA 1
ATOM 655 C C . TRP A 1 81 ? -0.279 3.560 27.410 1.00 91.62 81 TRP A C 1
ATOM 657 O O . TRP A 1 81 ? -0.756 3.226 26.319 1.00 91.62 81 TRP A O 1
ATOM 667 N N . PRO A 1 82 ? -0.561 2.902 28.550 1.00 90.81 82 PRO A N 1
ATOM 668 C CA . PRO A 1 82 ? -1.553 1.829 28.616 1.00 90.81 82 PRO A CA 1
ATOM 669 C C . PRO A 1 82 ? -2.928 2.292 28.119 1.00 90.81 82 PRO A C 1
ATOM 671 O O . PRO A 1 82 ? -3.290 3.460 28.295 1.00 90.81 82 PRO A O 1
ATOM 674 N N . ALA A 1 83 ? -3.704 1.390 27.513 1.00 86.38 83 ALA A N 1
ATOM 675 C CA . ALA A 1 83 ? -5.047 1.717 27.030 1.00 86.38 83 ALA A CA 1
ATOM 676 C C . ALA A 1 83 ? -5.996 2.111 28.167 1.00 86.38 83 ALA A C 1
ATOM 678 O O . ALA A 1 83 ? -6.817 3.008 27.984 1.00 86.38 83 ALA A O 1
ATOM 679 N N . GLU A 1 84 ? -5.839 1.501 29.344 1.00 85.38 84 GLU A N 1
ATOM 680 C CA . GLU A 1 84 ? -6.656 1.770 30.532 1.00 85.38 84 GLU A CA 1
ATOM 681 C C . GLU A 1 84 ? -6.292 3.097 31.216 1.00 85.38 84 GLU A C 1
ATOM 683 O O . GLU A 1 84 ? -6.928 3.498 32.190 1.00 85.38 84 GLU A O 1
ATOM 688 N N . CYS A 1 85 ? -5.267 3.805 30.730 1.00 84.50 85 CYS A N 1
ATOM 689 C CA . CYS A 1 85 ? -4.870 5.082 31.300 1.00 84.50 85 CYS A CA 1
ATOM 690 C C . CYS A 1 85 ? -5.997 6.116 31.131 1.00 84.50 85 CYS A C 1
ATOM 692 O O . CYS A 1 85 ? -6.331 6.515 30.011 1.00 84.50 85 CYS A O 1
ATOM 694 N N . SER A 1 86 ? -6.545 6.596 32.253 1.00 84.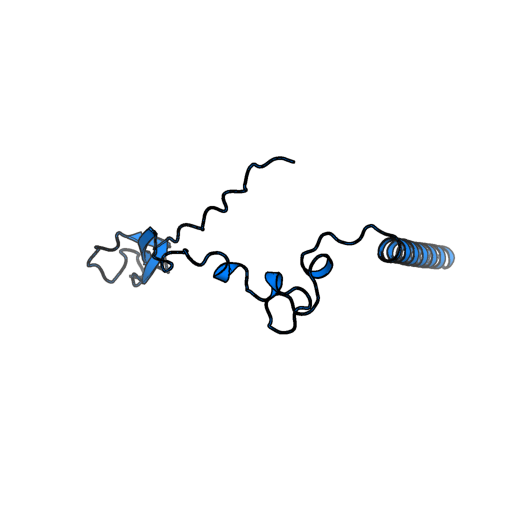31 86 SER A N 1
ATOM 695 C CA . SER A 1 86 ? -7.632 7.588 32.301 1.00 84.31 86 SER A CA 1
ATOM 696 C C . SER A 1 86 ? -7.212 8.992 31.848 1.00 84.31 86 SER A C 1
ATOM 698 O O . SER A 1 86 ? -8.059 9.849 31.585 1.00 84.31 86 SER A O 1
ATOM 700 N N . ARG A 1 87 ? -5.904 9.248 31.725 1.00 87.69 87 ARG A N 1
ATOM 701 C CA . ARG A 1 87 ? -5.363 10.553 31.329 1.00 87.69 87 ARG A CA 1
ATOM 702 C C . ARG A 1 87 ? -5.763 10.895 29.901 1.00 87.69 87 ARG A C 1
ATOM 704 O O . ARG A 1 87 ? -5.681 10.058 29.011 1.00 87.69 87 ARG A O 1
ATOM 711 N N . LYS A 1 88 ? -6.161 12.141 29.651 1.00 88.81 88 LYS A N 1
ATOM 712 C CA . LYS A 1 88 ? -6.426 12.630 28.285 1.00 88.81 88 LYS A CA 1
ATOM 713 C C . LYS A 1 88 ? -5.179 13.217 27.624 1.00 88.81 88 LYS A C 1
ATOM 715 O O . LYS A 1 88 ? -5.034 13.102 26.412 1.00 88.81 88 LYS A O 1
ATOM 720 N N . ASN A 1 89 ? -4.260 13.754 28.428 1.00 91.88 89 ASN A N 1
ATOM 721 C CA . ASN A 1 89 ? -3.077 14.472 27.964 1.00 91.88 89 ASN A CA 1
ATOM 722 C C . ASN A 1 89 ? -1.790 13.802 28.460 1.00 91.88 89 ASN A C 1
ATOM 724 O O . ASN A 1 89 ? -1.778 13.111 29.478 1.00 91.88 89 ASN A O 1
ATOM 728 N N . CYS A 1 90 ? -0.715 14.008 27.708 1.00 92.31 90 CYS A N 1
ATOM 729 C CA . CYS A 1 90 ? 0.626 13.534 28.005 1.00 92.31 90 CYS A CA 1
ATOM 730 C C . CYS A 1 90 ? 1.386 14.535 28.878 1.00 92.31 90 CYS A C 1
ATOM 732 O O . CYS A 1 90 ? 1.298 15.738 28.656 1.00 92.31 90 CYS A O 1
ATOM 734 N N . ASP A 1 91 ? 2.262 14.027 29.743 1.00 90.62 91 ASP A N 1
ATOM 735 C CA . ASP A 1 91 ? 3.136 14.814 30.629 1.00 90.62 91 ASP A CA 1
ATOM 736 C C . ASP A 1 91 ? 4.305 15.512 29.895 1.00 90.62 91 ASP A C 1
ATOM 738 O O . ASP A 1 91 ? 5.309 15.870 30.504 1.00 90.62 91 ASP A O 1
ATOM 742 N N . CYS A 1 92 ? 4.246 15.645 28.566 1.00 90.31 92 CYS A N 1
ATOM 743 C CA . CYS A 1 92 ? 5.235 16.445 27.841 1.00 90.31 92 CYS A CA 1
ATOM 744 C C . CYS A 1 92 ? 4.967 17.936 28.072 1.00 90.31 92 CYS A C 1
ATOM 746 O O . CYS A 1 92 ? 3.817 18.319 28.266 1.00 90.31 92 CYS A O 1
ATOM 748 N N . GLU A 1 93 ? 5.987 18.783 27.933 1.00 90.25 93 GLU A N 1
ATOM 749 C CA . GLU A 1 93 ? 5.879 20.245 28.112 1.00 90.25 93 GLU A CA 1
ATOM 750 C C . GLU A 1 93 ? 4.735 20.876 27.304 1.00 90.25 93 GLU A C 1
ATOM 752 O O . GLU A 1 93 ? 4.068 21.797 27.759 1.00 90.25 93 GLU A O 1
ATOM 757 N N . ARG A 1 94 ? 4.455 20.327 26.115 1.00 86.94 94 ARG A N 1
ATOM 758 C CA . ARG A 1 94 ? 3.389 20.793 25.213 1.00 86.94 94 ARG A CA 1
ATOM 759 C C . ARG A 1 94 ? 2.001 20.205 25.509 1.00 86.94 94 ARG A C 1
ATOM 761 O O . ARG A 1 94 ? 1.090 20.413 24.719 1.00 86.94 94 ARG A O 1
ATOM 768 N N . GLN A 1 95 ? 1.862 19.414 26.576 1.00 87.06 95 GLN A N 1
ATOM 769 C CA . GLN A 1 95 ? 0.618 18.773 27.030 1.00 87.06 95 GLN A CA 1
ATOM 770 C C . GLN A 1 95 ? -0.214 18.116 25.909 1.00 87.06 95 GLN A C 1
ATOM 772 O O . GLN A 1 95 ? -1.430 18.280 25.824 1.00 87.06 95 GLN A O 1
ATOM 777 N N . GLY A 1 96 ? 0.439 17.364 25.018 1.00 91.06 96 GLY A N 1
ATOM 778 C CA . GLY A 1 96 ? -0.218 16.770 23.853 1.00 91.06 96 GLY A CA 1
ATOM 779 C C . GLY A 1 96 ? -1.308 15.761 24.217 1.00 91.06 96 GLY A C 1
ATOM 780 O O . GLY A 1 96 ? -1.146 14.969 25.145 1.00 91.06 96 GLY A O 1
ATOM 781 N N . HIS A 1 97 ? -2.401 15.749 23.455 1.00 92.81 97 HIS A N 1
ATOM 782 C CA . HIS A 1 97 ? -3.487 14.786 23.634 1.00 92.81 97 HIS A CA 1
ATOM 783 C C . HIS A 1 97 ? -3.030 13.341 23.347 1.00 92.81 97 HIS A C 1
ATOM 785 O O . HIS A 1 97 ? -2.205 13.090 22.461 1.00 92.81 97 HIS A O 1
ATOM 791 N N . LEU A 1 98 ? -3.587 12.384 24.092 1.00 92.81 98 LEU A N 1
ATOM 792 C CA . LEU A 1 98 ? -3.319 10.952 23.967 1.00 92.81 98 LEU A CA 1
ATOM 793 C C . LEU A 1 98 ? -4.341 10.277 23.051 1.00 92.81 98 LEU A C 1
ATOM 795 O O . LEU A 1 98 ? -5.509 10.110 23.417 1.00 92.81 98 LEU A O 1
ATOM 799 N N . TYR A 1 99 ? -3.880 9.825 21.890 1.00 92.25 99 TYR A N 1
ATOM 800 C CA . TYR A 1 99 ? -4.689 9.156 20.871 1.00 92.25 99 TYR A CA 1
ATOM 801 C C . TYR A 1 99 ? -4.619 7.642 21.023 1.00 92.25 99 TYR A C 1
ATOM 803 O O . TYR A 1 99 ? -3.547 7.108 21.285 1.00 92.25 99 TYR A O 1
ATOM 811 N N . ALA A 1 100 ? -5.738 6.942 20.843 1.00 89.25 100 ALA A N 1
ATOM 812 C CA . ALA A 1 100 ? -5.738 5.483 20.820 1.00 89.25 100 ALA A CA 1
ATOM 813 C C . ALA A 1 100 ? -5.030 4.962 19.558 1.00 89.25 100 ALA A C 1
ATOM 815 O O . ALA A 1 100 ? -5.248 5.469 18.459 1.00 89.25 100 ALA A O 1
ATOM 816 N N . ILE A 1 101 ? -4.199 3.936 19.718 1.00 88.56 101 ILE A N 1
ATOM 817 C CA . ILE A 1 101 ? -3.512 3.243 18.633 1.00 88.56 101 ILE A CA 1
ATOM 818 C C . ILE A 1 101 ? -3.603 1.731 18.847 1.00 88.56 101 ILE A C 1
ATOM 820 O O . ILE A 1 101 ? -3.370 1.222 19.941 1.00 88.56 101 ILE A O 1
ATOM 824 N N . GLY A 1 102 ? -3.957 1.006 17.788 1.00 84.06 102 GLY A N 1
ATOM 825 C CA . GLY A 1 102 ? -3.943 -0.453 17.769 1.00 84.06 102 GLY A CA 1
ATOM 826 C C . GLY A 1 102 ? -2.628 -0.979 17.199 1.00 84.06 102 GLY A C 1
ATOM 827 O O . GLY A 1 102 ? -2.226 -0.590 16.105 1.00 84.06 102 GLY A O 1
ATOM 828 N N . GLY A 1 103 ? -1.964 -1.878 17.919 1.00 77.06 103 GLY A N 1
ATOM 829 C CA . GLY A 1 103 ? -0.955 -2.774 17.370 1.00 77.06 103 GLY A CA 1
ATOM 830 C C . GLY A 1 103 ? -1.650 -3.967 16.727 1.00 77.06 103 GLY A C 1
ATOM 831 O O . GLY A 1 103 ? -2.322 -4.737 17.412 1.00 77.06 103 GLY A O 1
ATOM 832 N N . TYR A 1 104 ? -1.513 -4.118 15.416 1.00 73.50 104 TYR A N 1
ATOM 833 C CA . TYR A 1 104 ? -2.082 -5.241 14.678 1.00 73.50 104 TYR A CA 1
ATOM 834 C C . TYR A 1 104 ? -1.014 -6.314 14.505 1.00 73.50 104 TYR A C 1
ATOM 836 O O . TYR A 1 104 ? 0.091 -6.022 14.045 1.00 73.50 104 TYR A O 1
ATOM 844 N N . ASN A 1 105 ? -1.339 -7.559 14.854 1.00 63.69 105 ASN A N 1
ATOM 845 C CA . ASN A 1 105 ? -0.503 -8.673 14.434 1.00 63.69 105 ASN A CA 1
ATOM 846 C C . ASN A 1 105 ? -0.607 -8.754 12.916 1.00 63.69 105 ASN A C 1
ATOM 848 O O . ASN A 1 105 ? -1.702 -8.936 12.380 1.00 63.69 105 ASN A O 1
ATOM 852 N N . HIS A 1 106 ? 0.521 -8.618 12.223 1.00 55.59 106 HIS A N 1
ATOM 853 C CA . HIS A 1 106 ? 0.546 -8.964 10.814 1.00 55.59 106 HIS A CA 1
ATOM 854 C C . HIS A 1 106 ? 0.123 -10.435 10.710 1.00 55.59 106 HIS A C 1
ATOM 856 O O . HIS A 1 106 ? 0.642 -11.250 11.484 1.00 55.59 106 HIS A O 1
ATOM 862 N N . PRO A 1 107 ? -0.813 -10.806 9.816 1.00 56.72 107 PRO A N 1
ATOM 863 C CA . PRO A 1 107 ? -1.089 -12.212 9.585 1.00 56.72 107 PRO A CA 1
ATOM 864 C C . PRO A 1 107 ? 0.248 -12.863 9.244 1.00 56.72 107 PRO A C 1
ATOM 866 O O . PRO A 1 107 ? 0.931 -12.453 8.299 1.00 56.72 107 PRO A O 1
ATOM 869 N N . SER A 1 108 ? 0.679 -13.807 10.082 1.00 52.75 108 SER A N 1
ATOM 870 C CA . SER A 1 108 ? 1.855 -14.598 9.769 1.00 52.75 108 SER A CA 1
ATOM 871 C C . SER A 1 108 ? 1.486 -15.406 8.533 1.00 52.75 108 SER A C 1
ATOM 873 O O . SER A 1 108 ? 0.707 -16.355 8.600 1.00 52.75 108 SER A O 1
ATOM 875 N N . CYS A 1 109 ? 2.001 -15.006 7.371 1.00 46.19 109 CYS A N 1
ATOM 876 C CA . CYS A 1 109 ? 2.043 -15.899 6.229 1.00 46.19 109 CYS A CA 1
ATOM 877 C C . CYS A 1 109 ? 2.933 -17.067 6.650 1.00 46.19 109 CYS A C 1
ATOM 879 O O . CYS A 1 109 ? 4.156 -17.001 6.521 1.00 46.19 109 CYS A O 1
ATOM 881 N N . ARG A 1 110 ? 2.334 -18.134 7.193 1.00 42.12 110 ARG A N 1
ATOM 882 C CA . ARG A 1 110 ? 2.976 -19.444 7.217 1.00 42.12 110 ARG A CA 1
ATOM 883 C C . ARG A 1 110 ? 3.250 -19.779 5.754 1.00 42.12 110 ARG A C 1
ATOM 885 O O . ARG A 1 110 ? 2.358 -20.243 5.053 1.00 42.12 110 ARG A O 1
ATOM 892 N N . ARG A 1 111 ? 4.462 -19.480 5.270 1.00 43.75 111 ARG A N 1
ATOM 893 C CA . ARG A 1 111 ? 4.971 -20.081 4.036 1.00 43.75 111 ARG A CA 1
ATOM 894 C C . ARG A 1 111 ? 4.846 -21.579 4.253 1.00 43.75 111 ARG A C 1
ATOM 896 O O . ARG A 1 111 ? 5.482 -22.112 5.164 1.00 43.75 111 ARG A O 1
ATOM 903 N N . ASN A 1 112 ? 3.972 -22.214 3.482 1.00 42.97 112 ASN A N 1
ATOM 904 C CA . ASN A 1 112 ? 3.876 -23.659 3.452 1.00 42.97 112 ASN A CA 1
ATOM 905 C C . ASN A 1 112 ? 5.269 -24.168 3.074 1.00 42.97 112 ASN A C 1
ATOM 907 O O . ASN A 1 112 ? 5.738 -23.940 1.963 1.00 42.97 112 ASN A O 1
ATOM 911 N N . LYS A 1 113 ? 5.967 -24.780 4.032 1.00 45.12 113 LYS A N 1
ATOM 912 C CA . LYS A 1 113 ? 7.203 -25.522 3.783 1.00 45.12 113 LYS A CA 1
ATOM 913 C C . LYS A 1 113 ? 6.813 -26.895 3.231 1.00 45.12 113 LYS A C 1
ATOM 915 O O . LYS A 1 113 ? 6.982 -27.906 3.897 1.00 45.12 113 LYS A O 1
ATOM 920 N N . HIS A 1 114 ? 6.235 -26.896 2.040 1.00 39.69 114 HIS A N 1
ATOM 921 C CA . HIS A 1 114 ? 6.064 -28.058 1.175 1.00 39.69 114 HIS A CA 1
ATOM 922 C C . HIS A 1 114 ? 6.496 -27.520 -0.201 1.00 39.69 114 HIS A C 1
ATOM 924 O O . HIS A 1 114 ? 5.793 -26.690 -0.757 1.00 39.69 114 HIS A O 1
ATOM 930 N N . GLY A 1 115 ? 7.709 -27.739 -0.704 1.00 42.69 115 GLY A N 1
ATOM 931 C CA . GLY A 1 115 ? 8.470 -28.977 -0.643 1.00 42.69 115 GLY A CA 1
ATOM 932 C C . GLY A 1 115 ? 8.006 -29.900 -1.763 1.00 42.69 115 GLY A C 1
ATOM 933 O O . GLY A 1 115 ? 7.536 -30.983 -1.443 1.00 42.69 115 GLY A O 1
ATOM 934 N N . VAL A 1 116 ? 8.082 -29.426 -3.015 1.00 36.66 116 VAL A N 1
ATOM 935 C CA . VAL A 1 116 ? 8.300 -30.199 -4.251 1.00 36.66 116 VAL A CA 1
ATOM 936 C C . VAL A 1 116 ? 9.051 -29.286 -5.212 1.00 36.66 116 VAL A C 1
ATOM 938 O O . VAL A 1 116 ? 8.593 -28.130 -5.361 1.00 36.66 116 VAL A O 1
#